Protein AF-A0A813VR69-F1 (afdb_monomer_lite)

InterPro domains:
  IPR004170 WWE domain [PF02825] (14-75)
  IPR004170 WWE domain [PS50918] (1-79)
  IPR037197 WWE domain superfamily [G3DSA:3.30.720.50] (3-79)
  IPR037197 WWE domain superfamily [SSF117839] (13-77)

Sequence (79 aa):
MGSQAIKAADQPRAQWYWKSNSDPWSTNEKEEWTKYSDIESAITEEAFNRKNQTKLADLDNYSINLNNSIQINKSDPNK

Secondary structure (DSSP, 8-state):
------------PPPPEEE--SSTT-SSSPP-EEEPPHHHHHHHHHHHHTTTT-SEEE-SSEEEETTTTEEEETT-S--

Structure (mmCIF, N/CA/C/O backbone):
data_AF-A0A813VR69-F1
#
_entry.id   AF-A0A813VR69-F1
#
loop_
_atom_site.group_PDB
_atom_site.id
_atom_site.type_symbol
_atom_site.label_atom_id
_atom_site.label_alt_id
_atom_site.label_comp_id
_atom_site.label_asym_id
_atom_site.label_entity_id
_atom_site.label_seq_id
_atom_site.pdbx_PDB_ins_code
_atom_site.Cartn_x
_atom_site.Cartn_y
_atom_site.Cartn_z
_atom_site.occupancy
_atom_site.B_iso_or_equiv
_atom_site.auth_seq_id
_atom_site.auth_comp_id
_atom_site.auth_asym_id
_atom_site.auth_atom_id
_atom_site.pdbx_PDB_model_num
ATOM 1 N N . MET A 1 1 ? -24.791 30.518 27.536 1.00 43.41 1 MET A N 1
ATOM 2 C CA . MET A 1 1 ? -24.157 29.208 27.282 1.00 43.41 1 MET A CA 1
ATOM 3 C C . MET A 1 1 ? -24.127 29.007 25.776 1.00 43.41 1 MET A C 1
ATOM 5 O O . MET A 1 1 ? -25.149 28.668 25.201 1.00 43.41 1 MET A O 1
ATOM 9 N N . GLY A 1 2 ? -23.026 29.375 25.121 1.00 42.44 2 GLY A N 1
ATOM 10 C CA . GLY A 1 2 ? -22.886 29.236 23.672 1.00 42.44 2 GLY A CA 1
ATOM 11 C C . GLY A 1 2 ? -22.158 27.939 23.360 1.00 42.44 2 GLY A C 1
ATOM 12 O O . GLY A 1 2 ? -20.965 27.840 23.629 1.00 42.44 2 GLY A O 1
ATOM 13 N N . SER A 1 3 ? -22.869 26.950 22.830 1.00 52.72 3 SER A N 1
ATOM 14 C CA . SER A 1 3 ? -22.254 25.745 22.279 1.00 52.72 3 SER A CA 1
ATOM 15 C C . SER A 1 3 ? -21.517 26.128 20.997 1.00 52.72 3 SER A C 1
ATOM 17 O O . SER A 1 3 ? -22.144 26.414 19.979 1.00 52.72 3 SER A O 1
ATOM 19 N N . GLN A 1 4 ? -20.186 26.181 21.046 1.00 49.78 4 GLN A N 1
ATOM 20 C CA . GLN A 1 4 ? -19.380 26.287 19.835 1.00 49.78 4 GLN A CA 1
ATOM 21 C C . GLN A 1 4 ? -19.411 24.936 19.119 1.00 49.78 4 GLN A C 1
ATOM 23 O O . GLN A 1 4 ? -18.870 23.945 19.603 1.00 49.78 4 GLN A O 1
ATOM 28 N N . ALA A 1 5 ? -20.069 24.906 17.961 1.00 59.56 5 ALA A N 1
ATOM 29 C CA . ALA A 1 5 ? -19.916 23.832 16.997 1.00 59.56 5 ALA A CA 1
ATOM 30 C C . ALA A 1 5 ? -18.455 23.826 16.527 1.00 59.56 5 ALA A C 1
ATOM 32 O O . ALA A 1 5 ? -18.007 24.745 15.837 1.00 59.56 5 ALA A O 1
ATOM 33 N N . ILE A 1 6 ? -17.704 22.807 16.933 1.00 58.97 6 ILE A N 1
ATOM 34 C CA . ILE A 1 6 ? -16.371 22.553 16.401 1.00 58.97 6 ILE A CA 1
ATOM 35 C C . ILE A 1 6 ? -16.594 22.150 14.942 1.00 58.97 6 ILE A C 1
ATOM 37 O O . ILE A 1 6 ? -17.097 21.062 14.667 1.00 58.97 6 ILE A O 1
ATOM 41 N N . LYS A 1 7 ? -16.294 23.055 14.000 1.00 55.31 7 LYS A N 1
ATOM 42 C CA . LYS A 1 7 ? -16.135 22.690 12.588 1.00 55.31 7 LYS A CA 1
ATOM 43 C C . LYS A 1 7 ? -15.179 21.503 12.567 1.00 55.31 7 LYS A C 1
ATOM 45 O O . LYS A 1 7 ? -14.049 21.648 13.031 1.00 55.31 7 LYS A O 1
ATOM 50 N N . ALA A 1 8 ? -15.630 20.354 12.067 1.00 58.28 8 ALA A N 1
ATOM 51 C CA . ALA A 1 8 ? -14.733 19.272 11.704 1.00 58.28 8 ALA A CA 1
ATOM 52 C C . ALA A 1 8 ? -13.758 19.864 10.682 1.00 58.28 8 ALA A C 1
ATOM 54 O O . ALA A 1 8 ? -14.122 20.100 9.532 1.00 58.28 8 ALA A O 1
ATOM 55 N N . ALA A 1 9 ? -12.570 20.254 11.146 1.00 54.44 9 ALA A N 1
ATOM 56 C CA . ALA A 1 9 ? -11.485 20.607 10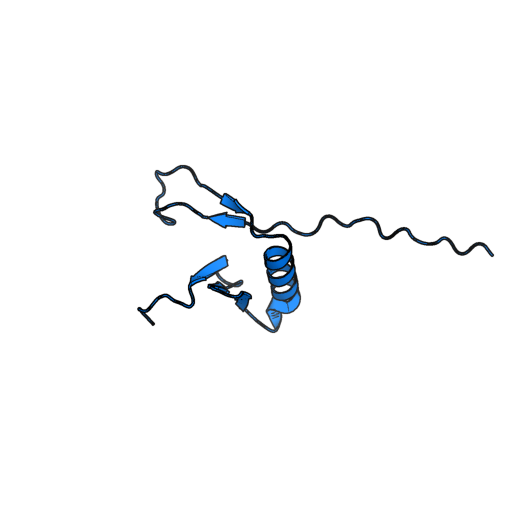.260 1.00 54.44 9 ALA A CA 1
ATOM 57 C C . ALA A 1 9 ? -11.269 19.376 9.387 1.00 54.44 9 ALA A C 1
ATOM 59 O O . ALA A 1 9 ? -11.134 18.274 9.923 1.00 54.44 9 ALA A O 1
ATOM 60 N N . ASP A 1 10 ? -11.334 19.573 8.075 1.00 60.09 10 ASP A N 1
ATOM 61 C CA . ASP A 1 10 ? -11.003 18.580 7.064 1.00 60.09 10 ASP A CA 1
ATOM 62 C C . ASP A 1 10 ? -9.565 18.131 7.353 1.00 60.09 10 ASP A C 1
ATOM 64 O O . ASP A 1 10 ? -8.598 18.808 6.998 1.00 60.09 10 ASP A O 1
ATOM 68 N N . GLN A 1 11 ? -9.411 17.101 8.190 1.00 58.53 11 GLN A N 1
ATOM 69 C CA . GLN A 1 11 ? -8.090 16.620 8.546 1.00 58.53 11 GLN A CA 1
ATOM 70 C C . GLN A 1 11 ? -7.503 16.036 7.268 1.00 58.53 11 GLN A C 1
ATOM 72 O O . GLN A 1 11 ? -8.177 15.211 6.642 1.00 58.53 11 GLN A O 1
ATOM 77 N N . PRO A 1 12 ? -6.288 16.446 6.865 1.00 60.81 12 PRO A N 1
ATOM 78 C CA . PRO A 1 12 ? -5.671 15.898 5.673 1.00 60.81 12 PRO A CA 1
ATOM 79 C C . PRO A 1 12 ? -5.577 14.384 5.854 1.00 60.81 12 PRO A C 1
ATOM 81 O O . PRO A 1 12 ? -4.854 13.897 6.725 1.00 60.81 12 PRO A O 1
ATOM 84 N N . ARG A 1 13 ? -6.373 13.640 5.077 1.00 73.00 13 ARG A N 1
ATOM 85 C CA . ARG A 1 13 ? -6.318 12.178 5.071 1.00 73.00 13 ARG A CA 1
ATOM 86 C C . ARG A 1 13 ? -4.928 11.766 4.600 1.00 73.00 13 ARG A C 1
ATOM 88 O O . ARG A 1 13 ? -4.381 12.372 3.678 1.00 73.00 13 ARG A O 1
ATOM 95 N N . ALA A 1 14 ? -4.359 10.749 5.240 1.00 84.81 14 ALA A N 1
ATOM 96 C CA . ALA A 1 14 ? -3.086 10.191 4.815 1.00 84.81 14 ALA A CA 1
ATOM 97 C C . ALA A 1 14 ? -3.185 9.736 3.351 1.00 84.81 14 ALA A C 1
ATOM 99 O O . ALA A 1 14 ? -4.086 8.980 2.983 1.00 84.81 14 ALA A O 1
ATOM 100 N N . GLN A 1 15 ? -2.266 10.223 2.518 1.00 92.25 15 GLN A N 1
ATOM 101 C CA . GLN A 1 15 ? -2.171 9.832 1.118 1.00 92.25 15 GLN A CA 1
ATOM 102 C C . GLN A 1 15 ? -1.141 8.715 0.986 1.00 92.25 15 GLN A C 1
ATOM 104 O O . GLN A 1 15 ? 0.036 8.908 1.295 1.00 92.25 15 GLN A O 1
ATOM 109 N N . TRP A 1 16 ? -1.585 7.567 0.486 1.00 92.88 16 TRP A N 1
ATOM 110 C CA . TRP A 1 16 ? -0.727 6.412 0.261 1.00 92.88 16 TRP A CA 1
ATOM 111 C C . TRP A 1 16 ? -0.283 6.345 -1.208 1.00 92.88 16 TRP A C 1
ATOM 113 O O . TRP A 1 16 ? -1.015 6.760 -2.114 1.00 92.88 16 TRP A O 1
ATOM 123 N N . TYR A 1 17 ? 0.912 5.796 -1.439 1.00 94.31 17 TYR A N 1
ATOM 124 C CA . TYR A 1 17 ? 1.523 5.627 -2.760 1.00 94.31 17 TYR A CA 1
ATOM 125 C C . TYR A 1 17 ? 2.124 4.225 -2.903 1.00 94.31 17 TYR A C 1
ATOM 127 O O . TYR A 1 17 ? 2.478 3.594 -1.905 1.00 94.31 17 TYR A O 1
ATOM 135 N N . TRP A 1 18 ? 2.287 3.761 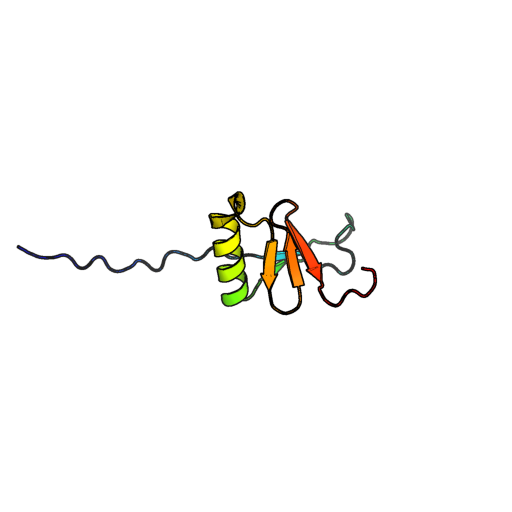-4.140 1.00 92.56 18 TRP A N 1
ATOM 136 C CA . TRP A 1 18 ? 2.998 2.528 -4.478 1.00 92.56 18 TRP A CA 1
ATOM 137 C C . TRP A 1 18 ? 4.029 2.769 -5.579 1.00 92.56 18 TRP A C 1
ATOM 139 O O . TRP A 1 18 ? 3.838 3.630 -6.441 1.00 92.56 18 TRP A O 1
ATOM 149 N N . LYS A 1 19 ? 5.136 2.020 -5.532 1.00 91.88 19 LYS A N 1
ATOM 150 C CA . LYS A 1 19 ? 6.204 2.100 -6.530 1.00 91.88 19 LYS A CA 1
ATOM 151 C C . LYS A 1 19 ? 5.740 1.400 -7.805 1.00 91.88 19 LYS A C 1
ATOM 153 O O . LYS A 1 19 ? 5.560 0.185 -7.803 1.00 91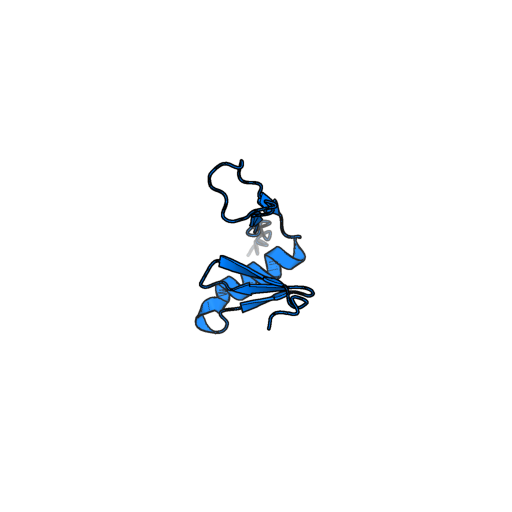.88 19 LYS A O 1
ATOM 158 N N . SER A 1 20 ? 5.535 2.172 -8.866 1.00 90.56 20 SER A N 1
ATOM 159 C CA . SER A 1 20 ? 4.948 1.723 -10.132 1.00 90.56 20 SER A CA 1
ATOM 160 C C . SER A 1 20 ? 5.963 1.505 -11.250 1.00 90.56 20 SER A C 1
ATOM 162 O O . SER A 1 20 ? 5.574 1.375 -12.408 1.00 90.56 20 SER A O 1
ATOM 164 N N . ASN A 1 21 ? 7.253 1.469 -10.911 1.00 90.94 21 ASN A N 1
ATOM 165 C CA . ASN A 1 21 ? 8.317 1.086 -11.834 1.00 90.94 21 ASN A CA 1
ATOM 166 C C . ASN A 1 21 ? 8.044 -0.289 -12.462 1.00 90.94 21 ASN A C 1
ATOM 168 O O . ASN A 1 21 ? 7.535 -1.190 -11.793 1.00 90.94 21 ASN A O 1
ATOM 172 N N . SER A 1 22 ? 8.452 -0.461 -13.725 1.00 84.75 22 SER A N 1
ATOM 173 C CA . SER A 1 22 ? 8.388 -1.763 -14.408 1.00 84.75 22 SER A CA 1
ATOM 174 C C . SER A 1 22 ? 9.244 -2.809 -13.691 1.00 84.75 22 SER A C 1
ATOM 176 O O . SER A 1 22 ? 8.804 -3.943 -13.516 1.00 84.75 22 SER A O 1
ATOM 178 N N . ASP A 1 23 ? 10.440 -2.412 -13.239 1.00 82.88 23 ASP A N 1
ATOM 179 C CA . ASP A 1 23 ? 11.250 -3.183 -12.299 1.00 82.88 23 ASP A CA 1
ATOM 180 C C . ASP A 1 23 ? 11.290 -2.475 -10.929 1.00 82.88 23 ASP A C 1
ATOM 182 O O . ASP A 1 23 ? 12.033 -1.505 -10.739 1.00 82.88 23 ASP A O 1
ATOM 186 N N . PRO A 1 24 ? 10.514 -2.942 -9.934 1.00 77.75 24 PRO A N 1
ATOM 187 C CA . PRO A 1 24 ? 10.467 -2.317 -8.615 1.00 77.75 24 PRO A CA 1
ATOM 188 C C . PRO A 1 24 ? 11.788 -2.438 -7.837 1.00 77.75 24 PRO A C 1
ATOM 190 O O . PRO A 1 24 ? 11.996 -1.679 -6.883 1.00 77.75 24 PRO A O 1
ATOM 193 N N . TRP A 1 25 ? 12.690 -3.337 -8.243 1.00 81.94 25 TRP A N 1
ATOM 194 C CA . TRP A 1 25 ? 13.971 -3.593 -7.579 1.00 81.94 25 TRP A CA 1
ATOM 195 C C . TRP A 1 25 ? 15.159 -2.918 -8.263 1.00 81.94 25 TRP A C 1
ATOM 197 O O . TRP A 1 25 ? 16.255 -2.901 -7.697 1.00 81.94 25 TRP A O 1
ATOM 207 N N . SER A 1 26 ? 14.954 -2.331 -9.443 1.00 84.81 26 SER A N 1
ATOM 208 C CA . SER A 1 26 ? 16.003 -1.591 -10.135 1.00 84.81 26 SER A CA 1
ATOM 209 C C . SER A 1 26 ? 16.451 -0.386 -9.308 1.00 84.81 26 SER A C 1
ATOM 211 O O . SER A 1 26 ? 15.640 0.412 -8.828 1.00 84.81 26 SER A O 1
ATOM 213 N N . THR A 1 27 ? 17.768 -0.239 -9.165 1.00 84.31 27 THR A N 1
ATOM 214 C CA . THR A 1 27 ? 18.414 0.931 -8.547 1.00 84.31 27 THR A CA 1
ATOM 215 C C . THR A 1 27 ? 18.813 1.990 -9.574 1.00 84.31 27 THR A C 1
ATOM 217 O O . THR A 1 27 ? 19.279 3.060 -9.194 1.00 84.31 27 THR A O 1
ATOM 220 N N . ASN A 1 28 ? 18.686 1.678 -10.868 1.00 85.94 28 ASN A N 1
ATOM 221 C CA . ASN A 1 28 ? 19.121 2.544 -11.967 1.00 85.94 28 ASN A CA 1
ATOM 222 C C . ASN A 1 28 ? 17.962 3.320 -12.601 1.00 85.94 28 ASN A C 1
ATOM 224 O O . ASN A 1 28 ? 18.195 4.273 -13.343 1.00 85.94 28 ASN A O 1
ATOM 228 N N . GLU A 1 29 ? 16.722 2.916 -12.329 1.00 85.94 29 GLU A N 1
ATOM 229 C CA . GLU A 1 29 ? 15.536 3.634 -12.780 1.00 85.94 29 GLU A CA 1
ATOM 230 C C . GLU A 1 29 ? 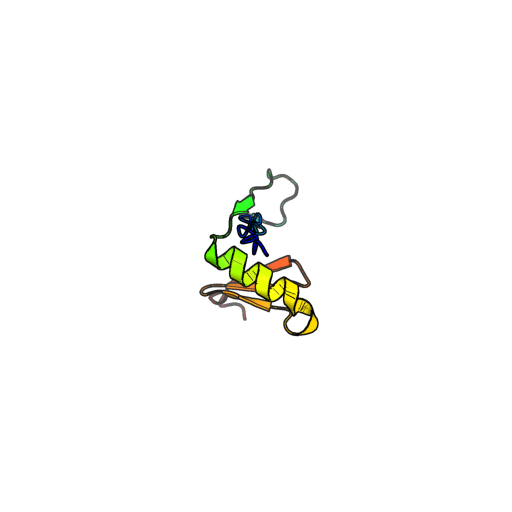15.165 4.751 -11.805 1.00 85.94 29 GLU A C 1
ATOM 232 O O . GLU A 1 29 ? 15.338 4.642 -10.590 1.00 85.94 29 GLU A O 1
ATOM 237 N N . LYS A 1 30 ? 14.613 5.840 -12.346 1.00 87.44 30 LYS A N 1
ATOM 238 C CA . LYS A 1 30 ? 13.994 6.878 -11.525 1.00 87.44 30 LYS A CA 1
ATOM 239 C C . LYS A 1 30 ? 12.775 6.278 -10.831 1.00 87.44 30 LYS A C 1
ATOM 241 O O . LYS A 1 30 ? 11.935 5.676 -11.491 1.00 87.44 30 LYS A O 1
ATOM 246 N N . GLU A 1 31 ? 12.665 6.467 -9.522 1.00 89.06 31 GLU A N 1
ATOM 247 C CA . GLU A 1 31 ? 11.515 5.970 -8.772 1.00 89.06 31 GLU A CA 1
ATOM 248 C C . GLU A 1 31 ? 10.229 6.666 -9.223 1.00 89.06 31 GLU A C 1
ATOM 250 O O . GLU A 1 31 ? 10.124 7.898 -9.203 1.00 89.06 31 GLU A O 1
ATOM 255 N N . GLU A 1 32 ? 9.249 5.859 -9.617 1.00 92.00 32 GLU A N 1
ATOM 256 C CA . GLU A 1 32 ? 7.915 6.310 -9.982 1.00 92.00 32 GLU A CA 1
ATOM 257 C C . GLU A 1 32 ? 6.938 5.864 -8.903 1.00 92.00 32 GLU A C 1
ATOM 259 O O . GLU A 1 32 ? 6.808 4.677 -8.605 1.00 92.00 32 GLU A O 1
ATOM 264 N N . TRP A 1 33 ? 6.259 6.837 -8.301 1.00 92.00 33 TRP A N 1
ATOM 265 C CA . TRP A 1 33 ? 5.279 6.609 -7.251 1.00 92.00 33 TRP A CA 1
ATOM 266 C C . TRP A 1 33 ? 3.898 6.979 -7.766 1.00 92.00 33 TRP A C 1
ATOM 268 O O . TRP A 1 33 ? 3.629 8.137 -8.091 1.00 92.00 33 TRP A O 1
ATOM 278 N N . THR A 1 34 ? 3.010 5.994 -7.812 1.00 93.62 34 THR A N 1
ATOM 279 C CA . THR A 1 34 ? 1.613 6.189 -8.186 1.00 93.62 34 THR A CA 1
ATOM 280 C C . THR A 1 34 ? 0.765 6.276 -6.927 1.00 93.62 34 THR A C 1
ATOM 282 O O . THR A 1 34 ? 0.936 5.508 -5.981 1.00 93.62 34 THR A O 1
ATOM 285 N N . LYS A 1 35 ? -0.146 7.249 -6.889 1.00 94.44 35 LYS A N 1
ATOM 286 C CA . LYS A 1 35 ? -1.072 7.410 -5.766 1.00 94.44 35 LYS A CA 1
ATOM 287 C C . LYS A 1 35 ? -2.117 6.297 -5.769 1.00 94.44 35 LYS A C 1
ATOM 289 O O . LYS A 1 35 ? -2.646 5.952 -6.826 1.00 94.44 35 LYS A O 1
ATOM 294 N N . TYR A 1 36 ? -2.454 5.794 -4.589 1.00 93.12 36 TYR A N 1
ATOM 295 C CA . TYR A 1 36 ? -3.699 5.052 -4.423 1.00 93.12 36 TYR A CA 1
ATOM 296 C C . TYR A 1 36 ? -4.892 6.005 -4.536 1.00 93.12 36 TYR A C 1
ATOM 298 O O . TYR A 1 36 ? -4.773 7.205 -4.261 1.00 93.12 36 TYR A O 1
ATOM 306 N N . SER A 1 37 ? -6.051 5.479 -4.927 1.00 92.50 37 SER A N 1
ATOM 307 C CA . SER A 1 37 ? -7.303 6.235 -4.869 1.00 92.50 37 SER A CA 1
ATOM 308 C C . SER A 1 37 ? -7.635 6.652 -3.432 1.00 92.50 37 SER A C 1
ATOM 310 O O . SER A 1 37 ? -7.091 6.116 -2.461 1.00 92.50 37 SER A O 1
ATOM 312 N N . ASP A 1 38 ? -8.560 7.599 -3.278 1.00 90.69 38 ASP A N 1
ATOM 313 C CA . ASP A 1 38 ? -8.990 8.073 -1.956 1.00 90.69 38 ASP A CA 1
ATOM 314 C C . ASP A 1 38 ? -9.595 6.939 -1.111 1.00 90.69 38 ASP A C 1
ATOM 316 O O . ASP A 1 38 ? -9.430 6.905 0.109 1.00 90.69 38 ASP A O 1
ATOM 320 N N . ILE A 1 39 ? -10.272 5.991 -1.770 1.00 91.50 39 ILE A N 1
ATOM 321 C CA . ILE A 1 39 ? -10.890 4.824 -1.134 1.00 91.50 39 ILE A CA 1
ATOM 322 C C . ILE A 1 39 ? -9.809 3.837 -0.686 1.00 91.50 39 ILE A C 1
ATOM 324 O O . ILE A 1 39 ? -9.776 3.452 0.479 1.00 91.50 39 ILE A O 1
ATOM 328 N N . GLU A 1 40 ? -8.891 3.467 -1.580 1.00 92.69 40 GLU A N 1
ATOM 329 C CA . GLU A 1 40 ? -7.789 2.548 -1.265 1.00 92.69 40 GLU A CA 1
ATOM 330 C C . GLU A 1 40 ? -6.876 3.118 -0.174 1.00 92.69 40 GLU A C 1
ATOM 332 O O . GLU A 1 40 ? -6.469 2.396 0.738 1.0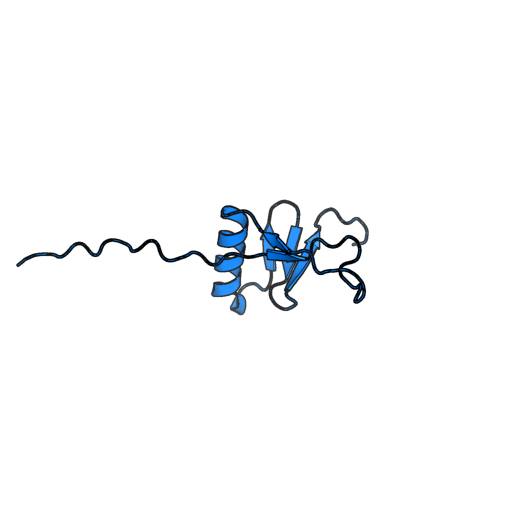0 92.69 40 GLU A O 1
ATOM 337 N N . SER A 1 41 ? -6.603 4.425 -0.218 1.00 92.31 41 SER A N 1
ATOM 338 C CA . SER A 1 41 ? -5.834 5.124 0.816 1.00 92.31 41 SER A CA 1
ATOM 339 C C . SER A 1 41 ? -6.547 5.073 2.165 1.00 92.31 41 SER A C 1
ATOM 341 O O . SER A 1 41 ? -5.907 4.787 3.172 1.00 92.31 41 SER A O 1
ATOM 343 N N . ALA A 1 42 ? -7.869 5.278 2.199 1.00 91.06 42 ALA A N 1
ATOM 344 C CA . ALA A 1 42 ? -8.649 5.183 3.432 1.00 91.06 42 ALA A CA 1
ATOM 345 C C . ALA A 1 42 ? -8.647 3.761 4.018 1.00 91.06 42 ALA A C 1
ATOM 347 O O . ALA A 1 42 ? -8.441 3.603 5.219 1.00 91.06 42 ALA A O 1
ATOM 348 N N . ILE A 1 43 ? -8.813 2.729 3.183 1.00 91.00 43 ILE A N 1
ATOM 349 C CA . ILE A 1 43 ? -8.766 1.322 3.616 1.00 91.00 43 ILE A CA 1
ATOM 350 C C . ILE A 1 43 ? -7.376 0.974 4.162 1.00 91.00 43 ILE A C 1
ATOM 352 O O . ILE A 1 43 ? -7.253 0.351 5.220 1.00 91.00 43 ILE A O 1
ATOM 356 N N . THR A 1 44 ? -6.326 1.399 3.458 1.00 91.50 44 THR A N 1
ATOM 357 C CA . THR A 1 44 ? -4.932 1.161 3.855 1.00 91.50 44 THR A CA 1
ATOM 358 C C . THR A 1 44 ? -4.619 1.847 5.179 1.00 91.50 44 THR A C 1
ATOM 360 O O . THR A 1 44 ? -4.056 1.221 6.075 1.00 91.50 44 THR A O 1
ATOM 363 N N . GLU A 1 45 ? -5.052 3.095 5.341 1.00 91.75 45 GLU A N 1
ATOM 364 C CA . GLU A 1 45 ? -4.900 3.860 6.575 1.00 91.75 45 GLU A CA 1
ATOM 365 C C . GLU A 1 45 ? -5.650 3.209 7.747 1.00 91.75 45 GLU A C 1
ATOM 367 O O . GLU A 1 45 ? -5.109 3.057 8.843 1.00 91.75 45 GLU A O 1
ATOM 372 N N . GLU A 1 46 ? -6.888 2.762 7.533 1.00 89.88 46 GLU A N 1
ATOM 373 C CA . GLU A 1 46 ? -7.679 2.081 8.560 1.00 89.88 46 GLU A CA 1
ATOM 374 C C . GLU A 1 46 ? -7.031 0.751 8.984 1.00 89.88 46 GLU A C 1
ATOM 376 O O . GLU A 1 46 ? -6.973 0.419 10.172 1.00 89.88 46 GLU A O 1
ATOM 381 N N . ALA A 1 47 ? -6.500 -0.010 8.025 1.00 90.12 47 ALA A N 1
ATOM 382 C CA . ALA A 1 47 ? -5.764 -1.241 8.294 1.00 90.12 47 ALA A CA 1
ATOM 383 C C . ALA A 1 47 ? -4.432 -0.966 9.013 1.00 90.12 47 ALA A C 1
ATOM 385 O O . ALA A 1 47 ? -4.098 -1.669 9.967 1.00 90.12 47 ALA A O 1
ATOM 386 N N . PHE A 1 48 ? -3.710 0.091 8.633 1.00 89.00 48 PHE A N 1
ATOM 387 C CA . PHE A 1 48 ? -2.470 0.512 9.283 1.00 89.00 48 PHE A CA 1
ATOM 388 C C . PHE A 1 48 ? -2.690 0.929 10.739 1.00 89.00 48 PHE A C 1
ATOM 390 O O . PHE A 1 48 ? -1.954 0.494 11.628 1.00 89.00 48 PHE A O 1
ATOM 397 N N . ASN A 1 49 ? -3.752 1.684 11.016 1.00 88.31 49 ASN A N 1
ATOM 398 C CA . ASN A 1 49 ? -4.129 2.060 12.379 1.00 88.31 49 ASN A CA 1
ATOM 399 C C . ASN A 1 49 ? -4.543 0.848 13.231 1.00 88.31 49 ASN A C 1
ATOM 401 O O . ASN A 1 49 ? -4.373 0.852 14.451 1.00 88.31 49 ASN A O 1
ATOM 405 N N . ARG A 1 50 ? -5.007 -0.232 12.591 1.00 86.00 50 ARG A N 1
ATOM 406 C CA . ARG A 1 50 ? -5.337 -1.518 13.226 1.00 86.00 50 ARG A CA 1
ATOM 407 C C . ARG A 1 50 ? -4.246 -2.581 13.085 1.00 86.00 50 ARG A C 1
ATOM 409 O O . ARG A 1 50 ? -4.517 -3.746 13.370 1.00 86.00 50 ARG A O 1
ATOM 416 N N . LYS A 1 51 ? -3.014 -2.229 12.700 1.00 69.50 51 LYS A N 1
ATOM 417 C CA . LYS A 1 51 ? -1.955 -3.202 12.344 1.00 69.50 51 LYS A CA 1
ATOM 418 C C . LYS A 1 51 ? -1.616 -4.251 13.410 1.00 69.50 51 LYS A C 1
ATOM 420 O O . LYS A 1 51 ? -1.083 -5.310 13.093 1.00 69.50 51 LYS A O 1
ATOM 425 N N . ASN A 1 52 ? -1.954 -3.990 14.674 1.00 74.88 52 ASN A N 1
ATOM 426 C CA . ASN A 1 52 ? -1.824 -4.963 15.765 1.00 74.88 52 ASN A CA 1
ATOM 427 C C . ASN A 1 52 ? -2.806 -6.151 15.639 1.00 74.88 52 ASN A C 1
ATOM 429 O O . ASN A 1 52 ? -2.626 -7.157 16.318 1.00 74.88 52 ASN A O 1
ATOM 433 N N . GLN A 1 53 ? -3.832 -6.038 14.789 1.00 72.31 53 GLN A N 1
ATOM 434 C CA . GLN A 1 53 ? -4.879 -7.037 14.551 1.00 72.31 53 GLN A CA 1
ATOM 435 C C . GLN A 1 53 ? -4.765 -7.676 13.161 1.00 72.31 53 GLN A C 1
ATOM 437 O O . GLN A 1 53 ? -4.895 -8.891 13.038 1.00 72.31 53 GLN A O 1
ATOM 442 N N . THR A 1 54 ? -4.496 -6.879 12.120 1.00 73.38 54 THR A N 1
ATOM 443 C CA . THR A 1 54 ? -4.296 -7.373 10.748 1.00 73.38 54 THR A CA 1
ATOM 444 C C . THR A 1 54 ? -3.047 -6.768 10.122 1.00 73.38 54 THR A C 1
ATOM 446 O O . THR A 1 54 ? -2.847 -5.559 10.142 1.00 73.38 54 THR A O 1
ATOM 449 N N . LYS A 1 55 ? -2.199 -7.617 9.536 1.00 86.12 55 LYS A N 1
ATOM 450 C CA . LYS A 1 55 ? -0.986 -7.190 8.813 1.00 86.12 55 LYS A CA 1
ATOM 451 C C . LYS A 1 55 ? -1.244 -6.933 7.329 1.00 86.12 55 LYS A C 1
ATOM 453 O O . LYS A 1 55 ? -0.322 -6.564 6.605 1.00 86.12 55 LYS A O 1
ATOM 458 N N . LEU A 1 56 ? -2.470 -7.179 6.875 1.00 89.50 56 LEU A N 1
ATOM 459 C CA . LEU A 1 56 ? -2.877 -7.075 5.483 1.00 89.50 56 LEU A CA 1
ATOM 460 C C . LEU A 1 56 ? -4.012 -6.058 5.368 1.00 89.50 56 LEU A C 1
ATOM 462 O O . LEU A 1 56 ? -5.020 -6.180 6.067 1.00 89.50 56 LEU A O 1
ATOM 466 N N . ALA A 1 57 ? -3.843 -5.078 4.483 1.00 90.81 57 ALA A N 1
ATOM 467 C CA . ALA A 1 57 ? -4.953 -4.304 3.947 1.00 90.81 57 ALA A CA 1
ATOM 468 C C . ALA A 1 57 ? -5.463 -5.036 2.704 1.00 90.81 57 ALA A C 1
ATOM 470 O O . ALA A 1 57 ? -4.705 -5.240 1.755 1.00 90.81 57 ALA A O 1
ATOM 471 N N . ASP A 1 58 ? -6.712 -5.489 2.732 1.00 90.69 58 ASP A N 1
ATOM 472 C CA . ASP A 1 58 ? -7.304 -6.227 1.622 1.00 90.69 58 ASP A CA 1
ATOM 473 C C . ASP A 1 58 ? -8.037 -5.260 0.685 1.00 90.69 58 ASP A C 1
ATOM 475 O O . ASP A 1 58 ? -8.934 -4.538 1.119 1.00 90.69 58 ASP A O 1
ATOM 479 N N . LEU A 1 59 ? -7.612 -5.212 -0.578 1.00 90.56 59 LEU A N 1
ATOM 480 C CA . LEU A 1 59 ? -8.202 -4.397 -1.645 1.00 90.56 59 LEU A CA 1
ATOM 481 C C . LEU A 1 59 ? -8.689 -5.327 -2.763 1.00 90.56 59 LEU A C 1
ATOM 483 O O . LEU A 1 59 ? -8.368 -6.513 -2.758 1.00 90.56 59 LEU A O 1
ATOM 487 N N . ASP A 1 60 ? -9.469 -4.837 -3.727 1.00 87.75 60 ASP A N 1
ATOM 488 C CA . ASP A 1 60 ? -10.164 -5.716 -4.684 1.00 87.75 60 ASP A CA 1
ATOM 489 C C . ASP A 1 60 ? -9.220 -6.668 -5.438 1.00 87.75 60 ASP A C 1
ATOM 491 O O . ASP A 1 60 ? -9.367 -7.888 -5.359 1.00 87.75 60 ASP A O 1
ATOM 495 N N . ASN A 1 61 ? -8.201 -6.124 -6.108 1.00 89.44 61 ASN A N 1
ATOM 496 C CA . ASN A 1 61 ? -7.307 -6.897 -6.982 1.00 89.44 61 ASN A CA 1
ATOM 497 C C . ASN A 1 61 ? -5.973 -7.284 -6.326 1.00 89.44 61 ASN A C 1
ATOM 499 O O . ASN A 1 61 ? -5.197 -8.066 -6.877 1.00 89.44 61 ASN A O 1
ATOM 503 N N . TYR A 1 62 ? -5.667 -6.720 -5.163 1.00 91.31 62 TYR A N 1
ATOM 504 C CA . TYR A 1 62 ? -4.391 -6.905 -4.485 1.00 91.31 62 TYR A CA 1
ATOM 505 C C . TYR A 1 62 ? -4.549 -6.720 -2.977 1.00 91.31 62 TYR A C 1
ATOM 507 O O . TYR A 1 62 ? -5.532 -6.167 -2.502 1.00 91.31 62 TYR A O 1
ATOM 515 N N . SER A 1 63 ? -3.573 -7.177 -2.208 1.00 92.75 63 SER A N 1
ATOM 516 C CA . SER A 1 63 ? -3.514 -6.941 -0.766 1.00 92.75 63 SER A CA 1
ATOM 517 C C . SER A 1 63 ? -2.189 -6.262 -0.430 1.00 92.75 63 SER A C 1
ATOM 519 O O . SER A 1 63 ? -1.155 -6.589 -1.011 1.00 92.75 63 SER A O 1
ATOM 521 N N . ILE A 1 64 ? -2.191 -5.323 0.511 1.00 92.75 64 ILE A N 1
ATOM 522 C CA . ILE A 1 64 ? -0.975 -4.644 0.968 1.00 92.75 64 ILE A CA 1
ATOM 523 C C . ILE A 1 64 ? -0.525 -5.294 2.268 1.00 92.75 64 ILE A C 1
ATOM 525 O O . ILE A 1 64 ? -1.225 -5.247 3.278 1.00 92.75 64 ILE A O 1
ATOM 529 N N . ASN A 1 65 ? 0.665 -5.886 2.260 1.00 91.44 65 ASN A N 1
ATOM 530 C CA . ASN A 1 65 ? 1.341 -6.326 3.469 1.00 91.44 65 ASN A CA 1
ATOM 531 C C . ASN A 1 65 ? 1.971 -5.120 4.164 1.00 91.44 65 ASN A C 1
ATOM 533 O O . ASN A 1 65 ? 3.024 -4.636 3.756 1.00 91.44 65 ASN A O 1
ATOM 537 N N . LEU A 1 66 ? 1.327 -4.664 5.235 1.00 90.12 66 LEU A N 1
ATOM 538 C CA . LEU A 1 66 ? 1.698 -3.471 5.996 1.00 90.12 66 LEU A CA 1
ATOM 539 C C . LEU A 1 66 ? 2.976 -3.654 6.823 1.00 90.12 66 LEU A C 1
ATOM 541 O O . LEU A 1 66 ? 3.580 -2.668 7.232 1.00 90.12 66 LEU A O 1
ATOM 545 N N . ASN A 1 67 ? 3.400 -4.896 7.078 1.00 89.00 67 ASN A N 1
ATOM 546 C CA . ASN A 1 67 ? 4.665 -5.164 7.766 1.00 89.00 67 ASN A CA 1
ATOM 547 C C . ASN A 1 67 ? 5.865 -4.910 6.855 1.00 89.00 67 ASN A C 1
ATOM 549 O O . ASN A 1 67 ? 6.882 -4.394 7.307 1.00 89.00 67 ASN A O 1
ATOM 553 N N . ASN A 1 68 ? 5.737 -5.312 5.592 1.00 87.62 68 ASN A N 1
ATOM 554 C CA . ASN A 1 68 ? 6.821 -5.231 4.618 1.00 87.62 68 ASN A CA 1
ATOM 555 C C . ASN A 1 68 ? 6.660 -4.038 3.666 1.00 87.62 68 ASN A C 1
ATOM 557 O O . ASN A 1 68 ? 7.559 -3.774 2.877 1.00 87.62 68 ASN A O 1
ATOM 561 N N . SER A 1 69 ? 5.518 -3.346 3.720 1.00 89.75 69 SER A N 1
ATOM 562 C CA . SER A 1 69 ? 5.110 -2.308 2.768 1.00 89.75 69 SER A CA 1
ATOM 563 C C . SER A 1 69 ? 5.126 -2.802 1.316 1.00 89.75 69 SER A C 1
ATOM 565 O O . SER A 1 69 ? 5.599 -2.113 0.418 1.00 89.75 69 SER A O 1
ATOM 567 N N . ILE A 1 70 ? 4.614 -4.019 1.091 1.00 90.00 70 ILE A N 1
ATOM 568 C CA . ILE A 1 70 ? 4.599 -4.684 -0.223 1.00 90.00 70 ILE A CA 1
ATOM 569 C C . ILE A 1 70 ? 3.160 -4.893 -0.687 1.00 90.00 70 ILE A C 1
ATOM 571 O O . ILE A 1 70 ? 2.333 -5.414 0.061 1.00 90.00 70 ILE A O 1
ATOM 575 N N . GLN A 1 71 ? 2.885 -4.548 -1.942 1.00 90.94 71 GLN A N 1
ATOM 576 C CA . GLN A 1 71 ? 1.644 -4.891 -2.628 1.00 90.94 71 GLN A CA 1
ATOM 577 C C . GLN A 1 71 ? 1.737 -6.302 -3.228 1.00 90.94 71 GLN A C 1
ATOM 579 O O . GLN A 1 71 ? 2.708 -6.627 -3.906 1.00 90.94 71 GLN A O 1
ATOM 584 N N . ILE A 1 72 ? 0.724 -7.137 -2.999 1.00 89.19 72 ILE A N 1
ATOM 585 C CA . ILE A 1 72 ? 0.639 -8.518 -3.489 1.00 89.19 72 ILE A CA 1
ATOM 586 C C . ILE A 1 72 ? -0.589 -8.628 -4.388 1.00 89.19 72 ILE A C 1
ATOM 588 O O . ILE A 1 72 ? -1.711 -8.463 -3.916 1.00 89.19 72 ILE A O 1
ATOM 592 N N . ASN A 1 73 ? -0.392 -8.915 -5.673 1.00 88.31 73 ASN A N 1
ATOM 593 C CA . ASN A 1 73 ? -1.498 -9.129 -6.604 1.00 88.31 73 ASN A CA 1
ATOM 594 C C . ASN A 1 73 ? -2.219 -10.450 -6.277 1.00 88.31 73 ASN A C 1
ATOM 596 O O . ASN A 1 73 ? -1.572 -11.482 -6.101 1.00 88.31 73 ASN A O 1
ATOM 600 N N . LYS A 1 74 ? -3.553 -10.424 -6.174 1.00 85.81 74 LYS A N 1
ATOM 601 C CA . LYS A 1 74 ? -4.362 -11.617 -5.868 1.00 85.81 74 LYS A CA 1
ATOM 602 C C . LYS A 1 74 ? -4.493 -12.567 -7.056 1.00 85.81 74 LYS A C 1
ATOM 604 O O . LYS A 1 74 ? -4.695 -13.759 -6.855 1.00 85.81 74 LYS A O 1
ATOM 609 N N . SER A 1 75 ? -4.382 -12.035 -8.267 1.00 77.44 75 SER A N 1
ATOM 610 C CA . SER A 1 75 ? -4.479 -12.781 -9.520 1.00 77.44 75 SER A CA 1
ATOM 611 C C . SER A 1 75 ? -3.135 -13.334 -9.989 1.00 77.44 75 SER A C 1
ATOM 613 O O . SER A 1 75 ? -3.077 -13.871 -11.092 1.00 77.44 75 SER A O 1
ATO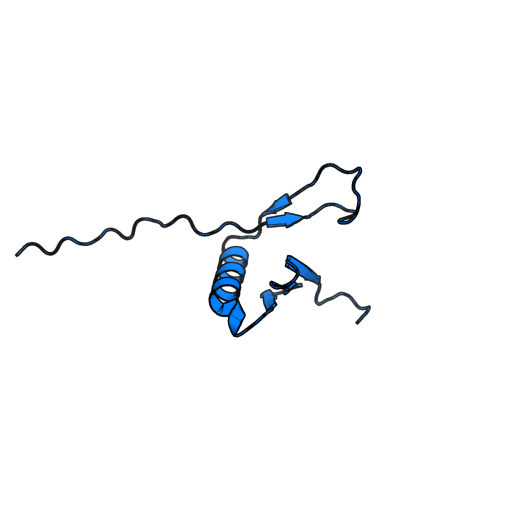M 615 N N . ASP A 1 76 ? -2.057 -13.193 -9.207 1.00 63.81 76 ASP A N 1
ATOM 616 C CA . ASP A 1 76 ? -0.774 -13.801 -9.555 1.00 63.81 76 ASP A CA 1
ATOM 617 C C . ASP A 1 76 ? -0.882 -15.334 -9.424 1.00 63.81 76 ASP A C 1
ATOM 619 O O . ASP A 1 76 ? -1.108 -15.838 -8.320 1.00 63.81 76 ASP A O 1
ATOM 623 N N . PRO A 1 77 ? -0.771 -16.087 -10.534 1.00 58.59 77 PRO A N 1
ATOM 624 C CA . PRO A 1 77 ? -0.984 -17.529 -10.541 1.00 58.59 77 PRO A CA 1
ATOM 625 C C . PRO A 1 77 ? 0.187 -18.321 -9.942 1.00 58.59 77 PRO A C 1
ATOM 627 O O . PRO A 1 77 ? 0.085 -19.541 -9.843 1.00 58.59 77 PRO A O 1
ATOM 630 N N . ASN A 1 78 ? 1.291 -17.680 -9.535 1.00 58.41 78 ASN A N 1
ATOM 631 C CA . ASN A 1 78 ? 2.437 -18.360 -8.917 1.00 58.41 78 ASN A CA 1
ATOM 632 C C . ASN A 1 78 ? 2.273 -18.572 -7.400 1.00 58.41 78 ASN A C 1
ATOM 634 O O . ASN A 1 78 ? 3.249 -18.464 -6.652 1.00 58.41 78 ASN A O 1
ATOM 638 N N . LYS A 1 79 ? 1.054 -18.861 -6.936 1.00 50.34 79 LYS A N 1
ATOM 639 C CA . LYS A 1 79 ? 0.759 -19.129 -5.525 1.00 50.34 79 LYS A CA 1
ATOM 640 C C . LYS A 1 79 ? 0.287 -20.555 -5.284 1.00 50.34 79 LYS A C 1
ATOM 642 O O . LYS A 1 79 ? -0.530 -21.048 -6.089 1.00 50.34 79 LYS A O 1
#

Radius of gyration: 17.14 Å; chains: 1; bounding box: 43×48×42 Å

Organism: NCBI:txid1234261

pLDDT: mean 81.37, std 14.33, range [42.44, 94.44]

Foldseek 3Di:
DDDDDDPPDPPPQDKDWDFPDPDSPDPPDDTDIDTDPPVLSVLVVVCLVVCVPPQWRDDDQWIARNVVRDIGGPPPPPD